Protein AF-A0A147BMT5-F1 (afdb_monomer_lite)

Foldseek 3Di:
DDDDDDPPPPPDDDPVVVVVVVVVVVVVVVVVVVPPPDDPPPDPPLPDDPPDPVSVVVVVVVVVPPDDADDPPDDPVRSVVVVCVVVQNPDWLLNCCVVPCPVRVQNACPQQRDNHRGPCCQPPVPPRNPDPPCVVVVVVVPDPD

Organism: Ixodes ricinus (NCBI:txid34613)

Secondary structure (DSSP, 8-state):
-------TT--S--HHHHHHHHHHHHHHHHHHHH-TTS-TT-S----S---SHHHHHHHHHHHH--SPPPPTTS-HHHHHHHHHHHTT----HHHHHHH-TTT----S-TTT--S---HHIIIII-TTPPPPTTHHHHTTT----

Radius of gyration: 25.04 Å; chains: 1; bounding box: 57×59×54 Å

Structure (mmCIF, N/CA/C/O backbone):
data_AF-A0A147BMT5-F1
#
_entry.id   AF-A0A147BMT5-F1
#
loop_
_atom_site.group_PDB
_atom_site.id
_atom_site.type_symbol
_atom_site.label_atom_id
_atom_site.label_alt_id
_atom_site.label_comp_id
_atom_site.label_asym_id
_atom_site.label_entity_id
_atom_site.label_seq_id
_atom_site.pdbx_PDB_ins_code
_atom_site.Cartn_x
_atom_site.Cartn_y
_atom_site.Cartn_z
_atom_site.occupancy
_atom_site.B_iso_or_equiv
_atom_site.auth_seq_id
_atom_site.auth_comp_id
_atom_site.auth_asym_id
_atom_site.auth_atom_id
_atom_site.pdbx_PDB_model_num
ATOM 1 N N . ILE A 1 1 ? 23.862 21.350 -18.185 1.00 65.31 1 ILE A N 1
ATOM 2 C CA . ILE A 1 1 ? 23.009 20.356 -18.882 1.00 65.31 1 ILE A CA 1
ATOM 3 C C . ILE A 1 1 ? 21.565 20.769 -18.646 1.00 65.31 1 ILE A C 1
ATOM 5 O O . ILE A 1 1 ? 21.227 21.029 -17.498 1.00 65.31 1 ILE A O 1
ATOM 9 N N . SER A 1 2 ? 20.750 20.908 -19.691 1.00 78.81 2 SER A N 1
ATOM 10 C CA . SER A 1 2 ? 19.314 21.184 -19.560 1.00 78.81 2 SER A CA 1
ATOM 11 C C . SER A 1 2 ? 18.527 19.936 -19.949 1.00 78.81 2 SER A C 1
ATOM 13 O O . SER A 1 2 ? 18.722 19.394 -21.036 1.00 78.81 2 SER A O 1
ATOM 15 N N . VAL A 1 3 ? 17.660 19.476 -19.047 1.00 79.00 3 VAL A N 1
ATOM 16 C CA . VAL A 1 3 ? 16.762 18.342 -19.290 1.00 79.00 3 VAL A CA 1
ATOM 17 C C . VAL A 1 3 ? 15.382 18.895 -19.615 1.00 79.00 3 VAL A C 1
ATOM 19 O O . VAL A 1 3 ? 14.837 19.689 -18.848 1.00 79.00 3 VAL A O 1
ATOM 22 N N . ILE A 1 4 ? 14.828 18.498 -20.758 1.00 83.19 4 ILE A N 1
ATOM 23 C CA . ILE A 1 4 ? 13.510 18.939 -21.225 1.00 83.19 4 ILE A CA 1
ATOM 24 C C . ILE A 1 4 ? 12.588 17.729 -21.254 1.00 83.19 4 ILE A C 1
ATOM 26 O O . ILE A 1 4 ? 12.914 16.697 -21.845 1.00 83.19 4 ILE A O 1
ATOM 30 N N . TRP A 1 5 ? 11.422 17.855 -20.627 1.00 78.75 5 TRP A N 1
ATOM 31 C CA . TRP A 1 5 ? 10.425 16.796 -20.637 1.00 78.75 5 TRP A CA 1
ATOM 32 C C . TRP A 1 5 ? 9.777 16.710 -22.021 1.00 78.75 5 TRP A C 1
ATOM 34 O O . TRP A 1 5 ? 9.224 17.693 -22.514 1.00 78.75 5 TRP A O 1
ATOM 44 N N . THR A 1 6 ? 9.866 15.543 -22.656 1.00 79.12 6 THR A N 1
ATOM 45 C CA . THR A 1 6 ? 9.274 15.274 -23.972 1.00 79.12 6 THR A CA 1
ATOM 46 C C . THR A 1 6 ? 8.470 13.974 -23.921 1.00 79.12 6 THR A C 1
ATOM 48 O O . THR A 1 6 ? 8.851 13.055 -23.191 1.00 79.12 6 THR A O 1
ATOM 51 N N . PRO A 1 7 ? 7.335 13.878 -24.638 1.00 78.88 7 PRO A N 1
ATOM 52 C CA . PRO A 1 7 ? 6.587 12.630 -24.743 1.00 78.88 7 PRO A CA 1
ATOM 53 C C . PRO A 1 7 ? 7.452 11.516 -25.344 1.00 78.88 7 PRO A C 1
ATOM 55 O O . PRO A 1 7 ? 8.173 11.742 -26.307 1.00 78.88 7 PRO A O 1
ATOM 58 N N . SER A 1 8 ? 7.327 10.285 -24.846 1.00 60.81 8 SER A N 1
ATOM 59 C CA . SER A 1 8 ? 8.202 9.163 -25.236 1.00 60.81 8 SER A CA 1
ATOM 60 C C . SER A 1 8 ? 8.160 8.763 -26.720 1.00 60.81 8 SER A C 1
ATOM 62 O O . SER A 1 8 ? 8.991 7.973 -27.147 1.00 60.81 8 SER A O 1
ATOM 64 N N . HIS A 1 9 ? 7.193 9.263 -27.493 1.00 71.38 9 HIS A N 1
ATOM 65 C CA . HIS A 1 9 ? 7.014 8.966 -28.919 1.00 71.38 9 HIS A CA 1
ATOM 66 C C . HIS A 1 9 ? 7.508 10.089 -29.843 1.00 71.38 9 HIS A C 1
ATOM 68 O O . HIS A 1 9 ? 7.280 10.029 -31.048 1.00 71.38 9 HIS A O 1
ATOM 74 N N . THR A 1 10 ? 8.139 11.140 -29.314 1.00 66.12 10 THR A N 1
ATOM 75 C CA . THR A 1 10 ? 8.766 12.145 -30.176 1.00 66.12 10 THR A CA 1
ATOM 76 C C . THR A 1 10 ? 10.070 11.580 -30.725 1.00 66.12 10 THR A C 1
ATOM 78 O O . THR A 1 10 ? 11.011 11.364 -29.968 1.00 66.12 10 THR A O 1
ATOM 81 N N . GLU A 1 11 ? 10.135 11.366 -32.039 1.00 61.38 11 GLU A N 1
ATOM 82 C CA . GLU A 1 11 ? 11.327 10.862 -32.747 1.00 61.38 11 GLU A CA 1
ATOM 83 C C . GLU A 1 11 ? 12.503 11.859 -32.749 1.00 61.38 11 GLU A C 1
ATOM 85 O O . GLU A 1 11 ? 13.597 11.553 -33.217 1.00 61.38 11 GLU A O 1
ATOM 90 N N . THR A 1 12 ? 12.295 13.068 -32.222 1.00 69.19 12 THR A N 1
ATOM 91 C CA . THR A 1 12 ? 13.311 14.114 -32.170 1.00 69.19 12 THR A CA 1
ATOM 92 C C . THR A 1 12 ? 14.218 13.926 -30.960 1.00 69.19 12 THR A C 1
ATOM 94 O O . THR A 1 12 ? 13.821 14.159 -29.817 1.00 69.19 12 THR A O 1
ATOM 97 N N . GLU A 1 13 ? 15.471 13.568 -31.217 1.00 69.06 13 GLU A N 1
ATOM 98 C CA . GLU A 1 13 ? 16.501 13.491 -30.189 1.00 69.06 13 GLU A CA 1
ATOM 99 C C . GLU A 1 13 ? 16.795 14.885 -29.607 1.00 69.06 13 GLU A C 1
ATOM 101 O O . GLU A 1 13 ? 17.311 15.788 -30.273 1.00 69.06 13 GLU A O 1
ATOM 106 N N . VAL A 1 14 ? 16.455 15.085 -28.333 1.00 81.88 14 VAL A N 1
ATOM 107 C CA . VAL A 1 14 ? 16.770 16.326 -27.621 1.00 81.88 14 VAL A CA 1
ATOM 108 C C . VAL A 1 14 ? 18.223 16.260 -27.165 1.00 81.88 14 VAL A C 1
ATOM 110 O O . VAL A 1 14 ? 18.543 15.590 -26.184 1.00 81.88 14 VAL A O 1
ATOM 113 N N . ARG A 1 15 ? 19.102 17.001 -27.849 1.00 78.94 15 ARG A N 1
ATOM 114 C CA . ARG A 1 15 ? 20.558 17.035 -27.597 1.00 78.94 15 ARG A CA 1
ATOM 115 C C . ARG A 1 15 ? 20.936 17.167 -26.113 1.00 78.94 15 ARG A C 1
ATOM 117 O O . ARG A 1 15 ? 21.878 16.522 -25.665 1.00 78.94 15 ARG A O 1
ATOM 124 N N . GLY A 1 16 ? 20.199 17.976 -25.346 1.00 80.19 16 GLY A N 1
ATOM 125 C CA . GLY A 1 16 ? 20.423 18.144 -23.903 1.00 80.19 16 GLY A CA 1
ATOM 126 C C . GLY A 1 16 ? 20.136 16.882 -23.081 1.00 80.19 16 GLY A C 1
ATOM 127 O O . GLY A 1 16 ? 20.898 16.561 -22.172 1.00 80.19 16 GLY A O 1
ATOM 128 N N . ASN A 1 17 ? 19.099 16.123 -23.448 1.00 84.25 17 ASN A N 1
ATOM 129 C CA . ASN A 1 17 ? 18.732 14.868 -22.792 1.00 84.25 17 AS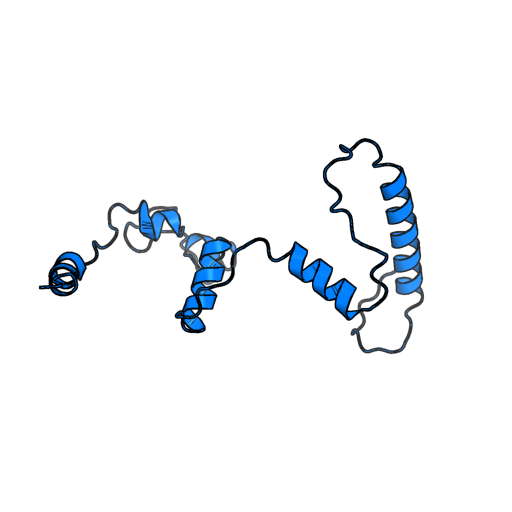N A CA 1
ATOM 130 C C . ASN A 1 17 ? 19.713 13.746 -23.151 1.00 84.25 17 ASN A C 1
ATOM 132 O O . ASN A 1 17 ? 20.104 12.988 -22.270 1.00 84.25 17 ASN A O 1
ATOM 136 N N . ALA A 1 18 ? 20.150 13.673 -24.412 1.00 80.94 18 ALA A N 1
ATOM 137 C CA . ALA A 1 18 ? 21.157 12.705 -24.850 1.00 80.94 18 ALA A CA 1
ATOM 138 C C . ALA A 1 18 ? 22.494 12.913 -24.117 1.00 80.94 18 ALA A C 1
ATOM 140 O O . ALA A 1 18 ? 23.086 11.963 -23.611 1.00 80.94 18 ALA A O 1
ATOM 141 N N . GLN A 1 19 ? 22.929 14.170 -23.968 1.00 83.12 19 GLN A N 1
ATOM 142 C CA . GLN A 1 19 ? 24.130 14.501 -23.199 1.00 83.12 19 GLN A CA 1
ATOM 143 C C . GLN A 1 19 ? 23.969 14.192 -21.702 1.00 83.12 19 GLN A C 1
ATOM 145 O O . GLN A 1 19 ? 24.892 13.666 -21.088 1.00 83.12 19 GLN A O 1
ATOM 150 N N . ALA A 1 20 ? 22.803 14.485 -21.113 1.00 83.50 20 ALA A N 1
ATOM 151 C CA . ALA A 1 20 ? 22.504 14.120 -19.727 1.00 83.50 20 ALA A CA 1
ATOM 152 C C . ALA A 1 20 ? 22.560 12.600 -19.513 1.00 83.50 20 ALA A C 1
ATOM 154 O O . ALA A 1 20 ? 23.128 12.138 -18.529 1.00 83.50 20 ALA A O 1
ATOM 155 N N . HIS A 1 21 ? 21.989 11.837 -20.447 1.00 82.06 21 HIS A N 1
ATOM 156 C CA . HIS A 1 21 ? 21.976 10.379 -20.419 1.00 82.06 21 HIS A CA 1
ATOM 157 C C . HIS A 1 21 ? 23.389 9.795 -20.515 1.00 82.06 21 HIS A C 1
ATOM 159 O O . HIS A 1 21 ? 23.734 8.920 -19.726 1.00 82.06 21 HIS A O 1
ATOM 165 N N . HIS A 1 22 ? 24.217 10.320 -21.424 1.00 82.88 22 HIS A N 1
ATOM 166 C CA . HIS A 1 22 ? 25.613 9.905 -21.571 1.00 82.88 22 HIS A CA 1
ATOM 167 C C . HIS A 1 22 ? 26.401 10.125 -20.273 1.00 82.88 22 HIS A C 1
ATOM 169 O O . HIS A 1 22 ? 27.000 9.190 -19.755 1.00 82.88 22 HIS A O 1
ATOM 175 N N . LEU A 1 23 ? 26.330 11.334 -19.708 1.00 83.69 23 LEU A N 1
ATOM 176 C CA . LEU A 1 23 ? 27.045 11.676 -18.476 1.00 83.69 23 LEU A CA 1
ATOM 177 C C . LEU A 1 23 ? 26.554 10.859 -17.275 1.00 83.69 23 LEU A C 1
ATOM 179 O O . LEU A 1 23 ? 27.355 10.431 -16.455 1.00 83.69 23 LEU A O 1
ATOM 183 N N . ALA A 1 24 ? 25.248 10.593 -17.183 1.00 81.81 24 ALA A N 1
ATOM 184 C CA . ALA A 1 24 ? 24.702 9.728 -16.140 1.00 81.81 24 ALA A CA 1
ATOM 185 C C . ALA A 1 24 ? 25.215 8.284 -16.255 1.00 81.81 24 ALA A C 1
ATOM 187 O O . ALA A 1 24 ? 25.476 7.650 -15.238 1.00 81.81 24 ALA A O 1
ATOM 188 N N . HIS A 1 25 ? 25.372 7.766 -17.477 1.00 78.25 25 HIS A N 1
ATOM 189 C CA . HIS A 1 25 ? 25.963 6.448 -17.707 1.00 78.25 25 HIS A CA 1
ATOM 190 C C . HIS A 1 25 ? 27.455 6.407 -17.364 1.00 78.25 25 HIS A C 1
ATOM 192 O O . HIS A 1 25 ? 27.904 5.429 -16.770 1.00 78.25 25 HIS A O 1
ATOM 198 N N . GLU A 1 26 ? 28.212 7.449 -17.712 1.00 79.44 26 GLU A N 1
ATOM 199 C CA . GLU A 1 26 ? 29.624 7.568 -17.334 1.00 79.44 26 GLU A CA 1
ATOM 200 C C . GLU A 1 26 ? 29.786 7.600 -15.809 1.00 79.44 26 GLU A C 1
ATOM 202 O O . GLU A 1 26 ? 30.532 6.791 -15.265 1.00 79.44 26 GLU A O 1
ATOM 207 N N . GLU A 1 27 ? 29.026 8.446 -15.111 1.00 72.94 27 GLU A N 1
ATOM 208 C CA . GLU A 1 27 ? 29.032 8.526 -13.642 1.00 72.94 27 GLU A CA 1
ATOM 209 C C . GLU A 1 27 ? 28.585 7.213 -12.986 1.00 72.94 27 GLU A C 1
ATOM 211 O O . GLU A 1 27 ? 29.209 6.752 -12.035 1.00 72.94 27 GLU A O 1
ATOM 216 N N . ALA A 1 28 ? 27.544 6.554 -13.506 1.00 69.81 28 ALA A N 1
ATOM 217 C CA . ALA A 1 28 ? 27.102 5.261 -12.984 1.00 69.81 28 ALA A CA 1
ATOM 218 C C . ALA A 1 28 ? 28.177 4.175 -13.146 1.00 69.81 28 ALA A C 1
ATOM 220 O O . ALA A 1 28 ? 28.380 3.380 -12.230 1.00 69.81 28 ALA A O 1
ATOM 221 N N . ASN A 1 29 ? 28.891 4.158 -14.276 1.00 65.81 29 ASN A N 1
ATOM 222 C CA . ASN A 1 29 ? 30.010 3.241 -14.489 1.00 65.81 29 ASN A CA 1
ATOM 223 C C . ASN A 1 29 ? 31.191 3.559 -13.565 1.00 65.81 29 ASN A C 1
ATOM 225 O O . ASN A 1 29 ? 31.810 2.635 -13.050 1.00 65.81 29 ASN A O 1
ATOM 229 N N . VAL A 1 30 ? 31.491 4.839 -13.330 1.00 62.97 30 VAL A N 1
ATOM 230 C CA . VAL A 1 30 ? 32.543 5.251 -12.390 1.00 62.97 30 VAL A CA 1
ATOM 231 C C . VAL A 1 30 ? 32.170 4.852 -10.962 1.00 62.97 30 VAL A C 1
ATOM 233 O O . VAL A 1 30 ? 32.971 4.209 -10.292 1.00 62.97 30 VAL A O 1
ATOM 236 N N . CYS A 1 31 ? 30.948 5.135 -10.507 1.00 54.22 31 CYS A N 1
ATOM 237 C CA . CYS A 1 31 ? 30.481 4.720 -9.183 1.00 54.22 31 CYS A CA 1
ATOM 238 C C . CYS A 1 31 ? 30.480 3.195 -9.017 1.00 54.22 31 CYS A C 1
ATOM 240 O O . CYS A 1 31 ? 30.912 2.716 -7.975 1.00 54.22 31 CYS A O 1
ATOM 242 N N . ALA A 1 32 ? 30.086 2.429 -10.041 1.00 57.00 32 ALA A N 1
ATOM 243 C CA . ALA A 1 32 ? 30.139 0.966 -10.004 1.00 57.00 32 ALA A CA 1
ATOM 244 C C . ALA A 1 32 ? 31.567 0.414 -9.827 1.00 57.00 32 ALA A C 1
ATOM 246 O O . ALA A 1 32 ? 31.730 -0.652 -9.245 1.00 57.00 32 ALA A O 1
ATOM 247 N N . MET A 1 33 ? 32.595 1.137 -10.286 1.00 54.91 33 MET A N 1
ATOM 248 C CA . MET A 1 33 ? 34.004 0.775 -10.065 1.00 54.91 33 MET A CA 1
ATOM 249 C C . MET A 1 33 ? 34.544 1.224 -8.699 1.00 54.91 33 MET A C 1
ATOM 251 O O . MET A 1 33 ? 35.583 0.738 -8.274 1.00 54.91 33 MET A O 1
ATOM 255 N N . VAL A 1 34 ? 33.872 2.153 -8.013 1.00 56.75 34 VAL A N 1
ATOM 256 C CA . VAL A 1 34 ? 34.270 2.650 -6.681 1.00 56.75 34 VAL A CA 1
ATOM 257 C C . VAL A 1 34 ? 33.567 1.875 -5.554 1.00 56.75 34 VAL A C 1
ATOM 259 O O . VAL A 1 34 ? 34.038 1.871 -4.422 1.00 56.75 34 VAL A O 1
ATOM 262 N N . SER A 1 35 ? 32.471 1.171 -5.849 1.00 50.66 35 SER A N 1
ATOM 263 C CA . SER A 1 35 ? 31.706 0.351 -4.895 1.00 50.66 35 SER A CA 1
ATOM 264 C C . SER A 1 35 ? 32.322 -1.027 -4.582 1.00 50.66 35 SER A C 1
ATOM 266 O O . SER A 1 35 ? 31.596 -1.935 -4.188 1.00 50.66 35 SER A O 1
ATOM 268 N N . GLU A 1 36 ? 33.641 -1.207 -4.716 1.00 50.91 36 GLU A N 1
ATOM 269 C CA . GLU A 1 36 ? 34.325 -2.488 -4.436 1.00 50.91 36 GLU A CA 1
ATOM 270 C C . GLU A 1 36 ? 34.372 -2.874 -2.935 1.00 50.91 36 GLU A C 1
ATOM 272 O O . GLU A 1 36 ? 34.900 -3.930 -2.594 1.00 50.91 36 GLU A O 1
ATOM 277 N N . ASP A 1 37 ? 33.780 -2.076 -2.036 1.00 51.78 37 ASP A N 1
ATOM 278 C CA . ASP A 1 37 ? 33.730 -2.343 -0.586 1.00 51.78 37 ASP A CA 1
ATOM 279 C C . ASP A 1 37 ? 32.412 -2.983 -0.085 1.00 51.78 37 ASP A C 1
ATOM 281 O O . ASP A 1 37 ? 32.269 -3.242 1.116 1.00 51.78 37 ASP A O 1
ATOM 285 N N . GLU A 1 38 ? 31.444 -3.295 -0.957 1.00 47.00 38 GLU A N 1
ATOM 286 C CA . GLU A 1 38 ? 30.259 -4.072 -0.558 1.00 47.00 38 GLU A CA 1
ATOM 287 C C . GLU A 1 38 ? 30.441 -5.573 -0.848 1.00 47.00 38 GLU A C 1
ATOM 289 O O . GLU A 1 38 ? 30.684 -5.994 -1.973 1.00 47.00 38 GLU A O 1
ATOM 294 N N . HIS A 1 39 ? 30.335 -6.370 0.224 1.00 44.28 39 HIS A N 1
ATOM 295 C CA . HIS A 1 39 ? 30.314 -7.838 0.297 1.00 44.28 39 HIS A CA 1
ATOM 296 C C . HIS A 1 39 ? 30.067 -8.578 -1.044 1.00 44.28 39 HIS A C 1
ATOM 298 O O . HIS A 1 39 ? 28.987 -8.431 -1.619 1.00 44.28 39 HIS A O 1
ATOM 304 N N . PRO A 1 40 ? 30.965 -9.488 -1.480 1.00 44.09 40 PRO A N 1
ATOM 305 C CA . PRO A 1 40 ? 30.879 -10.158 -2.786 1.00 44.09 40 PRO A CA 1
ATOM 306 C C . PRO A 1 40 ? 29.706 -11.149 -2.964 1.00 44.09 40 PRO A C 1
ATOM 308 O O . PRO A 1 40 ? 29.627 -11.808 -3.995 1.00 44.09 40 PRO A O 1
ATOM 311 N N . ASP A 1 41 ? 28.772 -11.252 -2.015 1.00 46.44 41 ASP A N 1
ATOM 312 C CA . ASP A 1 41 ? 27.766 -12.324 -1.972 1.00 46.44 41 ASP A CA 1
ATOM 313 C C . ASP A 1 41 ? 26.333 -11.914 -2.370 1.00 46.44 41 ASP A C 1
ATOM 315 O O . ASP A 1 41 ? 25.409 -12.713 -2.207 1.00 46.44 41 ASP A O 1
ATOM 319 N N . GLN A 1 42 ? 26.081 -10.699 -2.883 1.00 47.66 42 GLN A N 1
ATOM 320 C CA . GLN A 1 42 ? 24.692 -10.268 -3.156 1.00 47.66 42 GLN A CA 1
ATOM 321 C C . GLN A 1 42 ? 24.394 -9.615 -4.507 1.00 47.66 42 GLN A C 1
ATOM 323 O O . GLN A 1 42 ? 23.238 -9.247 -4.732 1.00 47.66 42 GLN A O 1
ATOM 328 N N . GLN A 1 43 ? 25.332 -9.549 -5.457 1.00 48.38 43 GLN A N 1
ATOM 329 C CA . GLN A 1 43 ? 24.888 -9.382 -6.842 1.00 48.38 43 GLN A CA 1
ATOM 330 C C . GLN A 1 43 ? 24.267 -10.709 -7.291 1.00 48.38 43 GLN A C 1
ATOM 332 O O . GLN A 1 43 ? 24.981 -11.710 -7.329 1.00 48.38 43 GLN A O 1
ATOM 337 N N . PRO A 1 44 ? 22.956 -10.770 -7.607 1.00 51.03 44 PRO A N 1
ATOM 338 C CA . PRO A 1 44 ? 22.424 -11.955 -8.252 1.00 51.03 44 PRO A CA 1
ATOM 339 C C . PRO A 1 44 ? 23.231 -12.136 -9.531 1.00 51.03 44 PRO A C 1
ATOM 341 O O . PRO A 1 44 ? 23.293 -11.221 -10.351 1.00 51.03 44 PRO A O 1
ATOM 344 N N . ASP A 1 45 ? 23.889 -13.284 -9.634 1.00 52.97 45 ASP A N 1
ATOM 345 C CA . ASP A 1 45 ? 24.691 -13.704 -10.772 1.00 52.97 45 ASP A CA 1
ATOM 346 C C . ASP A 1 45 ? 23.779 -13.640 -12.006 1.00 52.97 45 ASP A C 1
ATOM 348 O O . ASP A 1 45 ? 22.964 -14.534 -12.234 1.00 52.97 45 ASP A O 1
ATOM 352 N N . LEU A 1 46 ? 23.773 -12.505 -12.717 1.00 53.97 46 LEU A N 1
ATOM 353 C CA . LEU A 1 46 ? 22.881 -12.293 -13.852 1.00 53.97 46 LEU A CA 1
ATOM 354 C C . LEU A 1 46 ? 23.380 -13.229 -14.952 1.00 53.97 46 LEU A C 1
ATOM 356 O O . LEU A 1 46 ? 24.464 -13.000 -15.496 1.00 53.97 46 LEU A O 1
ATOM 360 N N . PRO A 1 47 ? 22.640 -14.303 -15.276 1.00 53.41 47 PRO A N 1
ATOM 361 C CA . PRO A 1 47 ? 23.154 -15.315 -16.170 1.00 53.41 47 PRO A CA 1
ATOM 362 C C . PRO A 1 47 ? 23.190 -14.714 -17.570 1.00 53.41 47 PRO A C 1
ATOM 364 O O . PRO A 1 47 ? 22.146 -14.490 -18.182 1.00 53.41 47 PRO A O 1
ATOM 367 N N . THR A 1 48 ? 24.398 -14.503 -18.098 1.00 60.38 48 THR A N 1
ATOM 368 C CA . THR A 1 48 ? 24.682 -13.972 -19.446 1.00 60.38 48 THR A CA 1
ATOM 369 C C . THR A 1 48 ? 24.158 -12.550 -19.724 1.00 60.38 48 THR A C 1
ATOM 371 O O . THR A 1 48 ? 23.153 -12.117 -19.162 1.00 60.38 48 THR A O 1
ATOM 374 N N . PRO A 1 49 ? 24.807 -11.777 -20.621 1.00 63.59 49 PRO A N 1
ATOM 375 C CA . PRO A 1 49 ? 24.284 -10.472 -21.004 1.00 63.59 49 PRO A CA 1
ATOM 376 C C . PRO A 1 49 ? 22.878 -10.648 -21.589 1.00 63.59 49 PRO A C 1
ATOM 378 O O . PRO A 1 49 ? 22.694 -11.289 -22.627 1.00 63.59 49 PRO A O 1
ATOM 381 N N . LEU A 1 50 ? 21.870 -10.095 -20.910 1.00 67.88 50 LEU A N 1
ATOM 382 C CA . LEU A 1 50 ? 20.494 -10.084 -21.391 1.00 67.88 50 LEU A CA 1
ATOM 383 C C . LEU A 1 50 ? 20.418 -9.141 -22.599 1.00 67.88 50 LEU A C 1
ATOM 385 O O . LEU A 1 50 ? 20.212 -7.945 -22.454 1.00 67.88 50 LEU A O 1
ATOM 389 N N . THR A 1 51 ? 20.630 -9.666 -23.804 1.00 75.31 51 THR A N 1
ATOM 390 C CA . THR A 1 51 ? 20.663 -8.868 -25.046 1.00 75.31 51 THR A CA 1
ATOM 391 C C . THR A 1 51 ? 19.280 -8.657 -25.660 1.00 75.31 51 THR A C 1
ATOM 393 O O . THR A 1 51 ? 19.054 -7.689 -26.382 1.00 75.31 51 THR A O 1
ATOM 396 N N . ALA A 1 52 ? 18.324 -9.541 -25.366 1.00 83.31 52 ALA A N 1
ATOM 397 C CA . ALA A 1 52 ? 16.954 -9.431 -25.851 1.00 83.31 52 ALA A CA 1
ATOM 398 C C . ALA A 1 52 ? 16.086 -8.610 -24.885 1.00 83.31 52 ALA A C 1
ATOM 400 O O . ALA A 1 52 ? 15.995 -8.933 -23.700 1.00 83.31 52 ALA A O 1
ATOM 401 N N . TYR A 1 53 ? 15.357 -7.618 -25.411 1.00 82.56 53 TYR A N 1
ATOM 402 C CA . TYR A 1 53 ? 14.451 -6.747 -24.641 1.00 82.56 53 TYR A CA 1
ATOM 403 C C . TYR A 1 53 ? 13.482 -7.516 -23.722 1.00 82.56 53 TYR A C 1
ATOM 405 O O . TYR A 1 53 ? 13.272 -7.144 -22.566 1.00 82.56 53 TYR A O 1
ATOM 413 N N . LYS A 1 54 ? 12.926 -8.635 -24.207 1.00 85.88 54 LYS A N 1
ATOM 414 C CA . LYS A 1 54 ? 12.058 -9.516 -23.410 1.00 85.88 54 LYS A CA 1
ATOM 415 C C . LYS A 1 54 ? 12.779 -10.067 -22.177 1.00 85.88 54 LYS A C 1
ATOM 417 O O . LYS A 1 54 ? 12.219 -10.050 -21.093 1.00 85.88 54 LYS A O 1
ATOM 422 N N . ASN A 1 55 ? 14.019 -10.521 -22.328 1.00 81.81 55 ASN A N 1
ATOM 423 C CA . ASN A 1 55 ? 14.761 -11.122 -21.224 1.00 81.81 55 ASN A CA 1
ATOM 424 C C . ASN A 1 55 ? 15.131 -10.046 -20.191 1.00 81.81 55 ASN A C 1
ATOM 426 O O . ASN A 1 55 ? 14.959 -10.274 -18.999 1.00 81.81 55 ASN A O 1
ATOM 430 N N . ILE A 1 56 ? 15.533 -8.849 -20.643 1.00 84.81 56 ILE A N 1
ATOM 431 C CA . ILE A 1 56 ? 15.796 -7.691 -19.769 1.00 84.81 56 ILE A CA 1
ATOM 432 C C . ILE A 1 56 ? 14.552 -7.359 -18.932 1.00 84.81 56 ILE A C 1
ATOM 434 O O . ILE A 1 56 ? 14.615 -7.248 -17.709 1.00 84.81 56 ILE A O 1
ATOM 438 N N . THR A 1 57 ? 13.396 -7.226 -19.587 1.00 85.12 57 THR A N 1
ATOM 439 C CA . THR A 1 57 ? 12.138 -6.887 -18.905 1.00 85.12 57 THR A CA 1
ATOM 440 C C . THR A 1 57 ? 11.667 -7.990 -17.961 1.00 85.12 57 THR A C 1
ATOM 442 O O . THR A 1 57 ? 11.239 -7.669 -16.852 1.00 85.12 57 THR A O 1
ATOM 445 N N . THR A 1 58 ? 11.793 -9.265 -18.344 1.00 85.75 58 THR A N 1
ATOM 446 C CA . THR A 1 58 ? 11.497 -10.410 -17.471 1.00 85.75 58 THR A CA 1
ATOM 447 C C . THR A 1 58 ? 12.405 -10.426 -16.247 1.00 85.75 58 THR A C 1
ATOM 449 O O . THR A 1 58 ? 11.889 -10.513 -15.141 1.00 85.75 58 THR A O 1
ATOM 452 N N . CYS A 1 59 ? 13.713 -10.232 -16.410 1.00 85.12 59 CYS A N 1
ATOM 453 C CA . CYS A 1 59 ? 14.659 -10.189 -15.296 1.00 85.12 59 CYS A CA 1
ATOM 454 C C . CYS A 1 59 ? 14.278 -9.116 -14.268 1.00 85.12 59 CYS A C 1
ATOM 456 O O . CYS A 1 59 ? 14.142 -9.397 -13.079 1.00 85.12 59 CYS A O 1
ATOM 458 N N . TYR A 1 60 ? 14.019 -7.886 -14.720 1.00 83.81 60 TYR A N 1
ATOM 459 C CA . TYR A 1 60 ? 13.574 -6.828 -13.814 1.00 83.81 60 TYR A CA 1
ATOM 460 C C . TYR A 1 60 ? 12.182 -7.081 -13.224 1.00 83.81 60 TYR A C 1
ATOM 462 O O . TYR A 1 60 ? 11.876 -6.604 -12.133 1.00 83.81 60 TYR A O 1
ATOM 470 N N . TRP A 1 61 ? 11.298 -7.771 -13.944 1.00 82.06 61 TRP A N 1
ATOM 471 C CA . TRP A 1 61 ? 9.989 -8.146 -13.420 1.00 82.06 61 TRP A CA 1
ATOM 472 C C . TRP A 1 61 ? 10.122 -9.183 -12.300 1.00 82.06 61 TRP A C 1
ATOM 474 O O . TRP A 1 61 ? 9.599 -8.951 -11.213 1.00 82.06 61 TRP A O 1
ATOM 484 N N . GLU A 1 62 ? 10.887 -10.251 -12.524 1.00 83.69 62 GLU A N 1
ATOM 485 C CA . GLU A 1 62 ? 11.152 -11.317 -11.551 1.00 83.69 62 GLU A CA 1
ATOM 486 C C . GLU A 1 62 ? 11.816 -10.771 -10.286 1.00 83.69 62 GLU A C 1
ATOM 488 O O . GLU A 1 62 ? 11.356 -11.061 -9.183 1.00 83.69 62 GLU A O 1
ATOM 493 N N . GLN A 1 63 ? 12.803 -9.882 -10.432 1.00 82.00 63 GLN A N 1
ATOM 494 C CA . GLN A 1 63 ? 13.434 -9.194 -9.299 1.00 82.00 63 GLN A CA 1
ATOM 495 C C . GLN A 1 63 ? 12.432 -8.400 -8.446 1.00 82.00 63 GLN A C 1
ATOM 497 O O . GLN A 1 63 ? 12.572 -8.324 -7.227 1.00 82.00 63 GLN A O 1
ATOM 502 N N . ARG A 1 64 ? 11.401 -7.804 -9.061 1.00 79.25 64 ARG A N 1
ATOM 503 C CA . ARG A 1 64 ? 10.355 -7.049 -8.343 1.00 79.25 64 ARG A CA 1
ATOM 504 C C . ARG A 1 64 ? 9.232 -7.941 -7.804 1.00 79.25 64 ARG A C 1
ATOM 506 O O . ARG A 1 64 ? 8.433 -7.489 -6.982 1.00 79.25 64 ARG A O 1
ATOM 513 N N . CYS A 1 65 ? 9.145 -9.195 -8.237 1.00 80.69 65 CYS A N 1
ATOM 514 C CA . CYS A 1 65 ? 8.123 -10.158 -7.828 1.00 80.69 65 CYS A CA 1
ATOM 515 C C . CYS A 1 65 ? 8.506 -10.904 -6.540 1.00 80.69 65 CYS A C 1
ATOM 517 O O . CYS A 1 65 ? 8.457 -12.126 -6.473 1.00 80.69 65 CYS A O 1
ATOM 519 N N . THR A 1 66 ? 8.826 -10.154 -5.483 1.00 87.00 66 THR A N 1
ATOM 520 C CA . THR A 1 66 ? 9.256 -10.698 -4.179 1.00 87.00 66 THR A CA 1
ATOM 521 C C . THR A 1 66 ? 8.122 -11.303 -3.344 1.00 87.00 66 THR A C 1
ATOM 523 O O . THR A 1 66 ? 8.364 -12.078 -2.423 1.00 87.00 66 THR A O 1
ATOM 526 N N . LEU A 1 67 ? 6.871 -10.946 -3.647 1.00 88.25 67 LEU A N 1
ATOM 527 C CA . LEU A 1 67 ? 5.678 -11.397 -2.930 1.00 88.25 67 LEU A CA 1
ATOM 528 C C . LEU A 1 67 ? 4.924 -12.462 -3.736 1.00 88.25 67 LEU A C 1
ATOM 530 O O . LEU A 1 67 ? 4.722 -12.258 -4.941 1.00 88.25 67 LEU A O 1
ATOM 534 N N . PRO A 1 68 ? 4.426 -13.533 -3.086 1.00 88.69 68 PRO A N 1
ATOM 535 C CA . PRO A 1 68 ? 3.798 -14.649 -3.777 1.00 88.69 68 PRO A CA 1
ATOM 536 C C . PRO A 1 68 ? 2.533 -14.208 -4.530 1.00 88.69 68 PRO A C 1
ATOM 538 O O . PRO A 1 68 ? 1.832 -13.292 -4.071 1.00 88.69 68 PRO A O 1
ATOM 541 N N . PRO A 1 69 ? 2.225 -14.854 -5.669 1.00 87.62 69 PRO A N 1
ATOM 542 C CA . PRO A 1 69 ? 1.029 -14.556 -6.443 1.00 87.62 69 PRO A CA 1
ATOM 543 C C . PRO A 1 69 ? -0.246 -14.890 -5.650 1.00 87.62 69 PRO A C 1
ATOM 545 O O . PRO A 1 69 ? -0.214 -15.703 -4.721 1.00 87.62 69 PRO A O 1
ATOM 548 N N . PRO A 1 70 ? -1.387 -14.268 -5.994 1.00 88.56 70 PRO A N 1
ATOM 549 C CA . PRO A 1 70 ? -2.663 -14.618 -5.388 1.00 88.5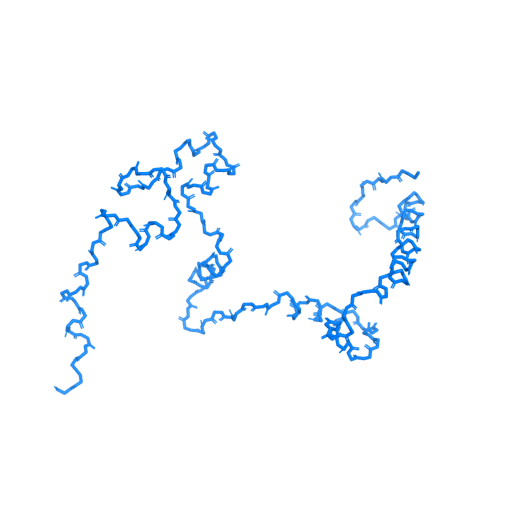6 70 PRO A CA 1
ATOM 550 C C . PRO A 1 70 ? -3.086 -16.047 -5.761 1.00 88.56 70 PRO A C 1
ATOM 552 O O . PRO A 1 70 ? -2.758 -16.550 -6.836 1.00 88.56 70 PRO A O 1
ATOM 555 N N . HIS A 1 71 ? -3.853 -16.691 -4.881 1.00 90.94 71 HIS A N 1
ATOM 556 C CA . HIS A 1 71 ? -4.377 -18.032 -5.130 1.00 90.94 71 HIS A CA 1
ATOM 557 C C . HIS A 1 71 ? -5.380 -18.037 -6.296 1.00 90.94 71 HIS A C 1
ATOM 559 O O . HIS A 1 71 ? -6.164 -17.100 -6.456 1.00 90.94 71 HIS A O 1
ATOM 565 N N . CYS A 1 72 ? -5.394 -19.114 -7.084 1.00 88.12 72 CYS A N 1
ATOM 566 C CA . CYS A 1 72 ? -6.193 -19.224 -8.311 1.00 88.12 72 CYS A CA 1
ATOM 567 C C . CYS A 1 72 ? -7.714 -19.209 -8.087 1.00 88.12 72 CYS A C 1
ATOM 569 O O . CYS A 1 72 ? -8.465 -18.963 -9.025 1.00 88.12 72 CYS A O 1
ATOM 571 N N . THR A 1 73 ? -8.174 -19.455 -6.860 1.00 93.88 73 THR A N 1
ATOM 572 C CA . THR A 1 73 ? -9.602 -19.429 -6.502 1.00 93.88 73 THR A CA 1
ATOM 573 C C . THR A 1 73 ? -10.121 -18.037 -6.155 1.00 93.88 73 THR A C 1
ATOM 575 O O . THR A 1 73 ? -11.322 -17.893 -5.955 1.00 93.88 73 THR A O 1
ATOM 578 N N . LEU A 1 74 ? -9.240 -17.040 -6.018 1.00 92.38 74 LEU A N 1
ATOM 579 C CA . LEU A 1 74 ? -9.636 -15.672 -5.695 1.00 92.38 74 LEU A CA 1
ATOM 580 C C . LEU A 1 74 ? -10.169 -14.974 -6.945 1.00 92.38 74 LEU A C 1
ATOM 582 O O . LEU A 1 74 ? -9.521 -15.003 -7.996 1.00 92.38 74 LEU A O 1
ATOM 586 N N . ASP A 1 75 ? -11.299 -14.282 -6.822 1.00 94.81 75 ASP A N 1
ATOM 587 C CA . ASP A 1 75 ? -11.755 -13.383 -7.884 1.00 94.81 75 ASP A CA 1
ATOM 588 C C . ASP A 1 75 ? -10.786 -12.199 -8.041 1.00 94.81 75 ASP A C 1
ATOM 590 O O . ASP A 1 75 ? -10.084 -11.816 -7.103 1.00 94.81 75 ASP A O 1
ATOM 594 N N . LYS A 1 76 ? -10.769 -11.560 -9.215 1.00 91.25 76 LYS A N 1
ATOM 595 C CA . LYS A 1 76 ? -9.923 -10.391 -9.506 1.00 91.25 76 LYS A CA 1
ATOM 596 C C . LYS A 1 76 ? -9.996 -9.326 -8.410 1.00 91.25 76 LYS A C 1
ATOM 598 O O . LYS A 1 76 ? -8.960 -8.783 -8.025 1.00 91.25 76 LYS A O 1
ATOM 603 N N . GLY A 1 77 ? -11.188 -9.038 -7.879 1.00 93.94 77 GLY A N 1
ATOM 604 C CA . GLY A 1 77 ? -11.340 -8.060 -6.799 1.00 93.94 77 GLY A CA 1
ATOM 605 C C . GLY A 1 77 ? -10.625 -8.472 -5.506 1.00 93.94 77 GLY A C 1
ATOM 606 O O . GLY A 1 77 ? -10.033 -7.637 -4.818 1.00 93.94 77 GLY A O 1
ATOM 607 N N . GLU A 1 78 ? -10.642 -9.759 -5.177 1.00 93.19 78 GLU A N 1
ATOM 608 C CA . GLU A 1 78 ? -9.974 -10.321 -4.001 1.00 93.19 78 GLU A CA 1
ATOM 609 C C . GLU A 1 78 ? -8.460 -10.393 -4.193 1.00 93.19 78 GLU A C 1
ATOM 611 O O . GLU A 1 78 ? -7.715 -10.067 -3.272 1.00 93.19 78 GLU A O 1
ATOM 616 N N . GLN A 1 79 ? -7.998 -10.724 -5.402 1.00 93.50 79 GLN A N 1
ATOM 617 C CA . GLN A 1 79 ? -6.578 -10.707 -5.759 1.00 93.50 79 GLN A CA 1
ATOM 618 C C . GLN A 1 79 ? -5.961 -9.314 -5.570 1.00 93.50 79 GLN A C 1
ATOM 620 O O . GLN A 1 79 ? -4.869 -9.183 -5.014 1.00 93.50 79 GLN A O 1
ATOM 625 N N . VAL A 1 80 ? -6.674 -8.258 -5.979 1.00 93.06 80 VAL A N 1
ATOM 626 C CA . VAL A 1 80 ? -6.228 -6.870 -5.774 1.00 93.06 80 VAL A CA 1
ATOM 627 C C . VAL A 1 80 ? -6.140 -6.546 -4.284 1.00 93.06 80 VAL A C 1
ATOM 629 O O . VAL A 1 80 ? -5.112 -6.050 -3.826 1.00 93.06 80 VAL A O 1
ATOM 632 N N . LYS A 1 81 ? -7.182 -6.865 -3.504 1.00 92.00 81 LYS A N 1
ATOM 633 C CA . LYS A 1 81 ? -7.171 -6.655 -2.044 1.00 92.00 81 LYS A CA 1
ATOM 634 C C . LYS A 1 81 ? -6.030 -7.417 -1.374 1.00 92.00 81 LYS A C 1
ATOM 636 O O . LYS A 1 81 ? -5.358 -6.861 -0.512 1.00 92.00 81 LYS A O 1
ATOM 641 N N . TRP A 1 82 ? -5.782 -8.653 -1.798 1.00 91.81 82 TRP A N 1
ATOM 642 C CA . TRP A 1 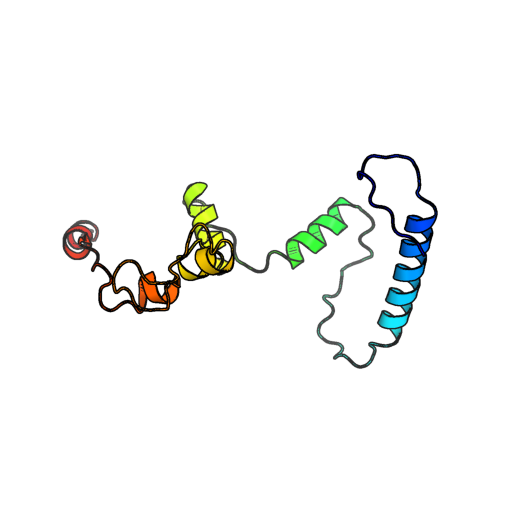82 ? -4.665 -9.459 -1.321 1.00 91.81 82 TRP A CA 1
ATOM 643 C C . TRP A 1 82 ? -3.328 -8.766 -1.571 1.00 91.81 82 TRP A C 1
ATOM 645 O O . TRP A 1 82 ? -2.527 -8.635 -0.648 1.00 91.81 82 TRP A O 1
ATOM 655 N N . ARG A 1 83 ? -3.111 -8.234 -2.779 1.00 92.94 83 ARG A N 1
ATOM 656 C CA . ARG A 1 83 ? -1.876 -7.507 -3.088 1.00 92.94 83 ARG A CA 1
ATOM 657 C C . ARG A 1 83 ? -1.705 -6.276 -2.202 1.00 92.94 83 ARG A C 1
ATOM 659 O O . ARG A 1 83 ? -0.621 -6.077 -1.665 1.00 92.94 83 ARG A O 1
ATOM 666 N N . LEU A 1 84 ? -2.774 -5.505 -1.999 1.00 93.38 84 LEU A N 1
ATOM 667 C CA . LEU A 1 84 ? -2.757 -4.332 -1.119 1.00 93.38 84 LEU A CA 1
ATOM 668 C C . LEU A 1 84 ? -2.420 -4.700 0.334 1.00 93.38 84 LEU A C 1
ATOM 670 O O . LEU A 1 84 ? -1.710 -3.945 1.001 1.00 93.38 84 LEU A O 1
ATOM 674 N N . LEU A 1 85 ? -2.894 -5.855 0.816 1.00 90.38 85 LEU A N 1
ATOM 675 C CA . LEU A 1 85 ? -2.551 -6.375 2.141 1.00 90.38 85 LEU A CA 1
ATOM 676 C C . LEU A 1 85 ? -1.071 -6.752 2.221 1.00 90.38 85 LEU A C 1
ATOM 678 O O . LEU A 1 85 ? -0.389 -6.308 3.141 1.00 90.38 85 LEU A O 1
ATOM 682 N N . GLN A 1 86 ? -0.564 -7.507 1.241 1.00 91.50 86 GLN A N 1
ATOM 683 C CA . GLN A 1 86 ? 0.844 -7.917 1.203 1.00 91.50 86 GLN A CA 1
ATOM 684 C C . GLN A 1 86 ? 1.797 -6.714 1.187 1.00 91.50 86 GLN A C 1
ATOM 686 O O . GLN A 1 86 ? 2.837 -6.743 1.837 1.00 91.50 86 GLN A O 1
ATOM 691 N N . THR A 1 87 ? 1.448 -5.647 0.464 1.00 90.81 87 THR A N 1
ATOM 692 C CA . THR A 1 87 ? 2.282 -4.440 0.356 1.00 90.81 87 THR A CA 1
ATOM 693 C C . THR A 1 87 ? 1.967 -3.375 1.410 1.00 90.81 87 THR A C 1
ATOM 695 O O . THR A 1 87 ? 2.536 -2.288 1.358 1.00 90.81 87 THR A O 1
ATOM 698 N N . ASN A 1 88 ? 1.053 -3.644 2.351 1.00 89.00 88 ASN A N 1
ATOM 699 C CA . ASN A 1 88 ? 0.577 -2.683 3.355 1.00 89.00 88 ASN A CA 1
ATOM 700 C C . ASN A 1 88 ? 0.126 -1.331 2.749 1.00 89.00 88 ASN A C 1
ATOM 702 O O . ASN A 1 88 ? 0.408 -0.243 3.262 1.00 89.00 88 ASN A O 1
ATOM 706 N N . THR A 1 89 ? -0.567 -1.397 1.611 1.00 91.94 89 THR A N 1
ATOM 707 C CA . THR A 1 89 ? -1.046 -0.232 0.851 1.00 91.94 89 THR A CA 1
ATOM 708 C C . THR A 1 89 ? -2.566 -0.117 0.810 1.00 91.94 89 THR A C 1
ATOM 710 O O . THR A 1 89 ? -3.084 0.723 0.073 1.00 91.94 89 THR A O 1
ATOM 713 N N . CYS A 1 90 ? -3.302 -0.907 1.601 1.00 92.50 90 CYS A N 1
ATOM 714 C CA . CYS A 1 90 ? -4.757 -0.772 1.652 1.00 92.50 90 CYS A CA 1
ATOM 715 C C . CYS A 1 90 ? -5.180 0.658 2.036 1.00 92.50 90 CYS A C 1
ATOM 717 O O . CYS A 1 90 ? -4.520 1.306 2.855 1.00 92.50 90 CYS A O 1
ATOM 719 N N . PRO A 1 91 ? -6.309 1.139 1.491 1.00 92.75 91 PRO A N 1
ATOM 720 C CA . PRO A 1 91 ? -6.846 2.456 1.804 1.00 92.75 91 PRO A CA 1
ATOM 721 C C . PRO A 1 91 ? -7.445 2.458 3.216 1.00 92.75 91 PRO A C 1
ATOM 723 O O . PRO A 1 91 ? -8.625 2.175 3.408 1.00 92.75 91 PRO A O 1
ATOM 726 N N . THR A 1 92 ? -6.622 2.743 4.222 1.00 93.94 92 THR A N 1
ATOM 727 C CA . THR A 1 92 ? -7.078 2.896 5.610 1.00 93.94 92 THR A CA 1
ATOM 728 C C . THR A 1 92 ? -7.251 4.364 5.981 1.00 93.94 92 THR A C 1
ATOM 730 O O . THR A 1 92 ? -6.619 5.208 5.348 1.00 93.94 92 THR A O 1
ATOM 733 N N . PRO A 1 93 ? -8.043 4.704 7.017 1.00 94.50 93 PRO A N 1
ATOM 734 C CA . PRO A 1 93 ? -8.222 6.088 7.456 1.00 94.50 93 PRO A CA 1
ATOM 735 C C . PRO A 1 93 ? -6.902 6.829 7.679 1.00 94.50 93 PRO A C 1
ATOM 737 O O . PRO A 1 93 ? -6.732 7.930 7.167 1.00 94.50 93 PRO A O 1
ATOM 740 N N . SER A 1 94 ? -5.922 6.203 8.342 1.00 93.62 94 SER A N 1
ATOM 741 C CA . SER A 1 94 ? -4.608 6.829 8.540 1.00 93.62 94 SER A CA 1
ATOM 742 C C . SER A 1 94 ? -3.866 7.070 7.225 1.00 93.62 94 SER A C 1
ATOM 744 O O . SER A 1 94 ? -3.256 8.119 7.045 1.00 93.62 94 SER A O 1
ATOM 746 N N . ARG A 1 95 ? -3.937 6.127 6.276 1.00 93.62 95 ARG A N 1
ATOM 747 C CA . ARG A 1 95 ? -3.256 6.252 4.980 1.00 93.62 95 ARG A CA 1
ATOM 748 C C . ARG A 1 95 ? -3.947 7.264 4.062 1.00 93.62 95 ARG A C 1
ATOM 750 O O . ARG A 1 95 ? -3.278 8.012 3.360 1.00 93.62 95 ARG A O 1
ATOM 757 N N . LEU A 1 96 ? -5.276 7.308 4.081 1.00 95.06 96 LEU A N 1
ATOM 758 C CA . LEU A 1 96 ? -6.072 8.266 3.319 1.00 95.06 96 LEU A CA 1
ATOM 759 C C . LEU A 1 96 ? -5.917 9.686 3.865 1.00 95.06 96 LEU A C 1
ATOM 761 O O . LEU A 1 96 ? -5.768 10.608 3.073 1.00 95.06 96 LEU A O 1
ATOM 765 N N . ASN A 1 97 ? -5.875 9.856 5.188 1.00 95.25 97 ASN A N 1
ATOM 766 C CA . ASN A 1 97 ? -5.572 11.141 5.814 1.00 95.25 97 ASN A CA 1
ATOM 767 C C . ASN A 1 97 ? -4.165 11.633 5.454 1.00 95.25 97 ASN A C 1
ATOM 769 O O . ASN A 1 97 ? -3.998 12.806 5.141 1.00 95.25 97 ASN A O 1
ATOM 773 N N . LEU A 1 98 ? -3.179 10.731 5.416 1.00 93.38 98 LEU A N 1
ATOM 774 C CA . LEU A 1 98 ? -1.817 11.067 5.005 1.00 93.38 98 LEU A CA 1
ATOM 775 C C . LEU A 1 98 ? -1.746 11.562 3.549 1.00 93.38 98 LEU A C 1
ATOM 777 O O . LEU A 1 98 ? -1.015 12.503 3.257 1.00 93.38 98 LEU A O 1
ATOM 781 N N . LEU A 1 99 ? -2.484 10.927 2.633 1.00 94.75 99 LEU A N 1
ATOM 782 C CA . LEU A 1 99 ? -2.449 11.260 1.203 1.00 94.75 99 LEU A CA 1
ATOM 783 C C . LEU A 1 99 ? -3.352 12.445 0.838 1.00 94.75 99 LEU A C 1
ATOM 785 O O . LEU A 1 99 ? -3.004 13.252 -0.019 1.00 94.75 99 LEU A O 1
ATOM 789 N N . LEU A 1 100 ? -4.536 12.516 1.443 1.00 96.00 100 LEU A N 1
ATOM 790 C CA . LEU A 1 100 ? -5.622 13.426 1.079 1.00 96.00 100 LEU A CA 1
ATOM 791 C C . LEU A 1 100 ? -6.296 13.984 2.347 1.00 96.00 100 LEU A C 1
ATOM 793 O O . LEU A 1 100 ? -7.487 13.741 2.572 1.00 96.00 100 LEU A O 1
ATOM 797 N N . PRO A 1 101 ? -5.576 14.767 3.172 1.00 94.50 101 PRO A N 1
ATOM 798 C CA . PRO A 1 101 ? -6.081 15.238 4.465 1.00 94.50 101 PRO A CA 1
ATOM 799 C C . PRO A 1 101 ? -7.332 16.119 4.344 1.00 94.50 101 PRO A C 1
ATOM 801 O O . PRO A 1 101 ? -8.164 16.129 5.244 1.00 94.50 101 PRO A O 1
ATOM 804 N N . GLN A 1 102 ? -7.505 16.815 3.216 1.00 95.50 102 GLN A N 1
ATOM 805 C CA . GLN A 1 102 ? -8.677 17.662 2.959 1.00 95.50 102 GLN A CA 1
ATOM 806 C C . GLN A 1 102 ? -9.970 16.850 2.784 1.00 95.50 102 GLN A C 1
ATOM 808 O O . GLN A 1 102 ? -11.041 17.296 3.182 1.00 95.50 102 GLN A O 1
ATOM 813 N N . LEU A 1 103 ? -9.873 15.658 2.186 1.00 95.31 103 LEU A N 1
ATOM 814 C CA . LEU A 1 103 ? -11.019 14.771 1.960 1.00 95.31 103 LEU A CA 1
ATOM 815 C C . LEU A 1 103 ? -11.222 13.796 3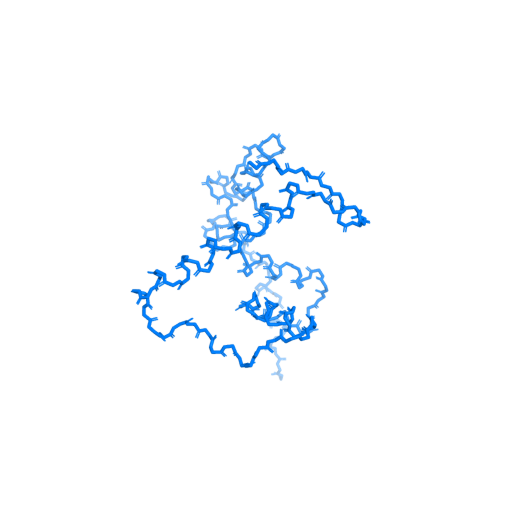.123 1.00 95.31 103 LEU A C 1
ATOM 817 O O . LEU A 1 103 ? -12.349 13.410 3.421 1.00 95.31 103 LEU A O 1
ATOM 821 N N . TYR A 1 104 ? -10.133 13.414 3.790 1.00 92.88 104 TYR A N 1
ATOM 822 C CA . TYR A 1 104 ? -10.127 12.460 4.893 1.00 92.88 104 TYR A CA 1
ATOM 823 C C . TYR A 1 104 ? -9.445 13.084 6.111 1.00 92.88 104 TYR A C 1
ATOM 825 O O . TYR A 1 104 ? -8.301 12.750 6.399 1.00 92.88 104 TYR A O 1
ATOM 833 N N . PRO A 1 105 ? -10.109 13.986 6.852 1.00 91.00 105 PRO A N 1
ATOM 834 C CA . PRO A 1 105 ? -9.470 14.748 7.928 1.00 91.00 105 PRO A CA 1
ATOM 835 C C . PRO A 1 105 ? -9.160 13.919 9.182 1.00 91.00 105 PRO A C 1
ATOM 837 O O . PRO A 1 105 ? -8.338 14.329 9.995 1.00 91.00 105 PRO A O 1
ATOM 840 N N . SER A 1 106 ? -9.797 12.758 9.349 1.00 92.75 106 SER A N 1
ATOM 841 C CA . SER A 1 106 ? -9.656 11.925 10.543 1.00 92.75 106 SER A CA 1
ATOM 842 C C . SER A 1 106 ? -8.868 10.644 10.245 1.00 92.75 106 SER A C 1
ATOM 844 O O . SER A 1 106 ? -9.359 9.797 9.495 1.00 92.75 106 SER A O 1
ATOM 846 N N . PRO A 1 107 ? -7.681 10.445 10.852 1.00 93.56 107 PRO A N 1
ATOM 847 C CA . PRO A 1 107 ? -6.906 9.210 10.736 1.00 93.56 107 PRO A CA 1
ATOM 848 C C . PRO A 1 107 ? -7.380 8.107 11.701 1.00 93.56 107 PRO A C 1
ATOM 850 O O . PRO A 1 107 ? -6.661 7.125 11.907 1.00 93.56 107 PRO A O 1
ATOM 853 N N . THR A 1 108 ? -8.549 8.271 12.326 1.00 94.94 108 THR A N 1
ATOM 854 C CA . THR A 1 108 ? -9.015 7.417 13.426 1.00 94.94 108 THR A CA 1
ATOM 855 C C . THR A 1 108 ? -9.653 6.115 12.955 1.00 94.94 108 THR A C 1
ATOM 857 O O . THR A 1 108 ? -10.142 5.977 11.832 1.00 94.94 108 THR A O 1
ATOM 860 N N . CYS A 1 109 ? -9.655 5.125 13.844 1.00 92.81 109 CYS A N 1
ATOM 861 C CA . CYS A 1 109 ? -10.374 3.877 13.624 1.00 92.81 109 CYS A CA 1
ATOM 862 C C . CYS A 1 109 ? -11.899 4.106 13.650 1.00 92.81 109 CYS A C 1
ATOM 864 O O . CYS A 1 109 ? -12.402 4.651 14.634 1.00 92.81 109 CYS A O 1
ATOM 866 N N . PRO A 1 110 ? -12.671 3.610 12.663 1.00 89.56 110 PRO A N 1
ATOM 867 C CA . PRO A 1 110 ? -14.125 3.800 12.629 1.00 89.56 110 PRO A CA 1
ATOM 868 C C . PRO A 1 110 ? -14.859 3.094 13.781 1.00 89.56 110 PRO A C 1
ATOM 870 O O . PRO A 1 110 ? -15.964 3.490 14.138 1.00 89.56 110 PRO A O 1
ATOM 873 N N . ASN A 1 111 ? -14.247 2.070 14.386 1.00 89.75 111 ASN A N 1
ATOM 874 C CA . ASN A 1 111 ? -14.878 1.271 15.437 1.00 89.75 111 ASN A CA 1
ATOM 875 C C . ASN A 1 111 ? -14.668 1.868 16.837 1.00 89.75 111 ASN A C 1
ATOM 877 O O . ASN A 1 111 ? -15.612 1.970 17.618 1.00 89.75 111 ASN A O 1
ATOM 881 N N . CYS A 1 112 ? -13.431 2.241 17.186 1.00 90.94 112 CYS A N 1
ATOM 882 C CA . CYS A 1 112 ? -13.077 2.708 18.534 1.00 90.94 112 CYS A CA 1
ATOM 883 C C . CYS A 1 112 ? -12.658 4.179 18.623 1.00 90.94 112 CYS A C 1
ATOM 885 O O . CYS A 1 112 ? -12.384 4.630 19.731 1.00 90.94 112 CYS A O 1
ATOM 887 N N . GLN A 1 113 ? -12.595 4.895 17.495 1.00 90.81 113 GLN A N 1
ATOM 888 C CA . GLN A 1 113 ? -12.162 6.294 17.393 1.00 90.81 113 GLN A CA 1
ATOM 889 C C . GLN A 1 113 ? -10.746 6.592 17.923 1.00 90.81 113 GLN A C 1
ATOM 891 O O . GLN A 1 113 ? -10.405 7.749 18.129 1.00 90.81 113 GLN A O 1
ATOM 896 N N . GLN A 1 114 ? -9.897 5.580 18.124 1.00 88.56 114 GLN A N 1
ATOM 897 C CA . GLN A 1 114 ? -8.501 5.800 18.512 1.00 88.56 114 GLN A CA 1
ATOM 898 C C . GLN A 1 114 ? -7.658 6.288 17.325 1.00 88.56 114 GLN A C 1
ATOM 900 O O . GLN A 1 114 ? -7.893 5.884 16.178 1.00 88.56 114 GLN A O 1
ATOM 905 N N . ASP A 1 115 ? -6.647 7.107 17.627 1.00 75.62 115 ASP A N 1
ATOM 906 C CA . ASP A 1 115 ? -5.688 7.696 16.683 1.00 75.62 115 ASP A CA 1
ATOM 907 C C . ASP A 1 115 ? -4.680 6.665 16.153 1.00 75.62 115 ASP A C 1
ATOM 909 O O . ASP A 1 115 ? -3.491 6.770 16.419 1.00 75.62 115 ASP A O 1
ATOM 913 N N . GLN A 1 116 ? -5.156 5.639 15.439 1.00 82.31 116 GLN A N 1
ATOM 914 C CA . GLN A 1 116 ? -4.380 4.682 14.633 1.00 82.31 116 GLN A CA 1
ATOM 915 C C . GLN A 1 116 ? -5.345 3.852 13.756 1.00 82.31 116 GLN A C 1
ATOM 917 O O . GLN A 1 116 ? -5.511 2.649 13.946 1.00 82.31 116 GLN A O 1
ATOM 922 N N . GLY A 1 117 ? -6.017 4.462 12.780 1.00 87.88 117 GLY A N 1
ATOM 923 C CA . GLY A 1 117 ? -6.797 3.759 11.749 1.00 87.88 117 GLY A CA 1
ATOM 924 C C . GLY A 1 117 ? -5.932 2.992 10.734 1.00 87.88 117 GLY A C 1
ATOM 925 O O . GLY A 1 117 ? -6.056 3.203 9.527 1.00 87.88 117 GLY A O 1
ATOM 926 N N . THR A 1 118 ? -5.027 2.129 11.200 1.00 92.00 118 THR A N 1
ATOM 927 C CA . THR A 1 118 ? -4.211 1.223 10.370 1.00 92.00 118 THR A CA 1
ATOM 928 C C . THR A 1 118 ? -4.920 -0.117 10.168 1.00 92.00 118 THR A C 1
ATOM 930 O O . THR A 1 118 ? -5.815 -0.466 10.936 1.00 92.00 118 THR A O 1
ATOM 933 N N . ILE A 1 119 ? -4.509 -0.907 9.165 1.00 90.69 119 ILE A N 1
ATOM 934 C CA . ILE A 1 119 ? -5.085 -2.248 8.926 1.00 90.69 119 ILE A CA 1
ATOM 935 C C . ILE A 1 119 ? -4.907 -3.118 10.171 1.00 90.69 119 ILE A C 1
ATOM 937 O O . ILE A 1 119 ? -5.855 -3.747 10.628 1.00 90.69 119 ILE A O 1
ATOM 941 N N . TYR A 1 120 ? -3.697 -3.117 10.737 1.00 90.38 120 TYR A N 1
ATOM 942 C CA . TYR A 1 120 ? -3.359 -3.884 11.932 1.00 90.38 120 TYR A CA 1
ATOM 943 C C . TYR A 1 120 ? -4.300 -3.562 13.094 1.00 90.38 120 TYR A C 1
ATOM 945 O O . TYR A 1 120 ? -4.875 -4.464 13.706 1.00 90.38 120 TYR A O 1
ATOM 953 N N . HIS A 1 121 ? -4.508 -2.272 13.365 1.00 91.62 121 HIS A N 1
ATOM 954 C CA . HIS A 1 121 ? -5.430 -1.863 14.407 1.00 91.62 121 HIS A CA 1
ATOM 955 C C . HIS A 1 121 ? -6.861 -2.274 14.066 1.00 91.62 121 HIS A C 1
ATOM 957 O O . HIS A 1 121 ? -7.511 -2.938 14.865 1.00 91.62 121 HIS A O 1
ATOM 963 N N . MET A 1 122 ? -7.341 -1.933 12.871 1.00 89.56 122 MET A N 1
ATOM 964 C CA . MET A 1 122 ? -8.721 -2.185 12.471 1.00 89.56 122 MET A CA 1
ATOM 965 C C . MET A 1 122 ? -9.089 -3.666 12.462 1.00 89.56 122 MET A C 1
ATOM 967 O O . MET A 1 122 ? -10.237 -3.957 12.756 1.00 89.56 122 MET A O 1
ATOM 971 N N . VAL A 1 123 ? -8.165 -4.573 12.135 1.00 87.75 123 VAL A N 1
ATOM 972 C CA . VAL A 1 123 ? -8.445 -6.014 12.005 1.00 87.75 123 VAL A CA 1
ATOM 973 C C . VAL A 1 123 ? -8.133 -6.791 13.285 1.00 87.75 123 VAL A C 1
ATOM 975 O O . VAL A 1 123 ? -8.881 -7.700 13.636 1.00 87.75 123 VAL A O 1
ATOM 978 N N . LEU A 1 124 ? -7.033 -6.464 13.973 1.00 86.62 124 LEU A N 1
ATOM 979 C CA . LEU A 1 124 ? -6.515 -7.288 15.071 1.00 86.62 124 LEU A CA 1
ATOM 980 C C . LEU A 1 124 ? -6.524 -6.570 16.423 1.00 86.62 124 LEU A C 1
ATOM 982 O O . LEU A 1 124 ? -6.986 -7.140 17.408 1.00 86.62 124 LEU A O 1
ATOM 986 N N . ALA A 1 125 ? -6.011 -5.338 16.493 1.00 90.12 125 ALA A N 1
ATOM 987 C CA . ALA A 1 125 ? -5.769 -4.674 17.781 1.00 90.12 125 ALA A CA 1
ATOM 988 C C . ALA A 1 125 ? -6.936 -3.806 18.289 1.00 90.12 125 ALA A C 1
ATOM 990 O O . ALA A 1 125 ? -6.858 -3.255 19.387 1.00 90.12 125 ALA A O 1
ATOM 991 N N . CYS A 1 126 ? -8.008 -3.640 17.511 1.00 91.44 126 CYS A N 1
ATOM 992 C CA . CYS A 1 126 ? -9.115 -2.769 17.888 1.00 91.44 126 CYS A CA 1
ATOM 993 C C . CYS A 1 126 ? -9.956 -3.400 19.014 1.00 91.44 126 CYS A C 1
ATOM 995 O O . CYS A 1 126 ? -10.541 -4.468 18.821 1.00 91.44 126 CYS A O 1
ATOM 997 N N . PRO A 1 127 ? -10.131 -2.718 20.164 1.00 89.19 127 PRO A N 1
ATOM 998 C CA . PRO A 1 127 ? -10.897 -3.257 21.292 1.00 89.19 127 PRO A CA 1
ATOM 999 C C . PRO A 1 127 ? -12.399 -3.365 21.000 1.00 89.19 127 PRO A C 1
ATOM 1001 O O . PRO A 1 127 ? -13.099 -4.166 21.613 1.00 89.19 127 PRO A O 1
ATOM 1004 N N . LYS A 1 128 ? -12.898 -2.557 20.057 1.00 89.62 128 LYS A N 1
ATOM 1005 C CA . LYS A 1 128 ? -14.292 -2.572 19.594 1.00 89.62 128 LYS A CA 1
ATOM 1006 C C . LYS A 1 128 ? -14.438 -3.267 18.237 1.00 89.62 128 LYS A C 1
ATOM 1008 O O . LYS A 1 128 ? -15.411 -3.009 17.532 1.00 89.62 128 LYS A O 1
ATOM 1013 N N . HIS A 1 129 ? -13.473 -4.103 17.837 1.00 83.69 129 HIS A N 1
ATOM 1014 C CA . HIS A 1 129 ? -13.595 -4.860 16.596 1.00 83.69 129 HIS A CA 1
ATOM 1015 C C . HIS A 1 129 ? -14.866 -5.723 16.645 1.00 83.69 129 HIS A C 1
ATOM 1017 O O . HIS A 1 129 ? -15.059 -6.457 17.624 1.00 83.69 129 HIS A O 1
ATOM 1023 N N . PRO A 1 130 ? -15.752 -5.651 15.633 1.00 75.94 130 PRO A N 1
ATOM 1024 C CA . PRO A 1 130 ? -16.936 -6.490 15.606 1.00 75.94 130 PRO A CA 1
ATOM 1025 C C . PRO A 1 130 ? -16.499 -7.955 15.597 1.00 75.94 130 PRO A C 1
ATOM 1027 O O . PRO A 1 130 ? -15.801 -8.416 14.693 1.00 75.94 130 PRO A O 1
ATOM 1030 N N . LYS A 1 131 ? -16.895 -8.705 16.628 1.00 70.44 131 LYS A N 1
ATOM 1031 C CA . LYS A 1 131 ? -16.682 -10.151 16.639 1.00 70.44 131 LYS A CA 1
ATOM 1032 C C . LYS A 1 131 ? -17.468 -10.735 15.462 1.00 70.44 131 LYS A C 1
ATOM 1034 O O . LYS A 1 131 ? -18.655 -10.420 15.337 1.00 70.44 131 LYS A O 1
ATOM 1039 N N . PRO A 1 132 ? -16.851 -11.556 14.596 1.00 61.53 132 PRO A N 1
ATOM 1040 C CA . PRO A 1 132 ? -17.579 -12.171 13.502 1.00 61.53 132 PRO A CA 1
ATOM 1041 C C . PRO A 1 132 ? -18.736 -12.992 14.082 1.00 61.53 132 PRO A C 1
ATOM 1043 O O . PRO A 1 132 ? -18.519 -13.933 14.844 1.00 61.53 132 PRO A O 1
ATOM 1046 N N . GLN A 1 133 ? -19.972 -12.662 13.698 1.00 58.47 133 GLN A N 1
ATOM 1047 C CA . GLN A 1 133 ? -21.172 -13.437 14.058 1.00 58.47 133 GLN A CA 1
ATOM 1048 C C . GLN A 1 133 ? -21.126 -14.878 13.499 1.00 58.47 133 GLN A C 1
ATOM 1050 O O . GLN A 1 133 ? -21.928 -15.732 13.866 1.00 58.47 133 GLN A O 1
ATOM 1055 N N . VAL A 1 134 ? -20.141 -15.167 12.642 1.00 56.12 134 VAL A N 1
ATOM 1056 C CA . VAL A 1 134 ? -19.932 -16.438 11.944 1.00 56.12 134 VAL A CA 1
ATOM 1057 C C . VAL A 1 134 ? -19.526 -17.593 12.876 1.00 56.12 134 VAL A C 1
ATOM 1059 O O . VAL A 1 134 ? -19.579 -18.747 12.456 1.00 56.12 134 VAL A O 1
ATOM 1062 N N . ALA A 1 135 ? -19.206 -17.345 14.153 1.00 51.28 135 ALA A N 1
ATOM 1063 C CA . ALA A 1 135 ? -19.035 -18.432 15.128 1.00 51.28 135 ALA A CA 1
ATOM 1064 C C . ALA A 1 135 ? -20.296 -19.317 15.253 1.00 51.28 135 ALA A C 1
ATOM 1066 O O . ALA A 1 135 ? -20.175 -20.511 15.507 1.00 51.28 135 ALA A O 1
ATOM 1067 N N . ALA A 1 136 ? -21.489 -18.773 14.976 1.00 50.38 136 ALA A N 1
ATOM 1068 C CA . ALA A 1 136 ? -22.733 -19.545 14.928 1.00 50.38 136 ALA A CA 1
ATOM 1069 C C . ALA A 1 136 ? -22.966 -20.288 13.591 1.00 50.38 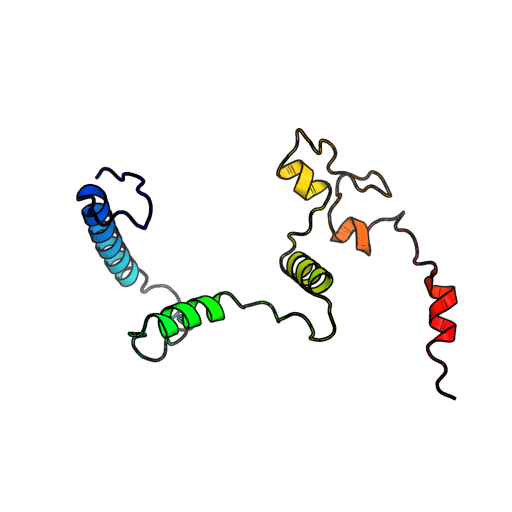136 ALA A C 1
ATOM 1071 O O . ALA A 1 136 ? -23.808 -21.177 13.523 1.00 50.38 136 ALA A O 1
ATOM 1072 N N . GLN A 1 137 ? -22.244 -19.944 12.516 1.00 48.41 137 GLN A N 1
ATOM 1073 C CA . GLN A 1 137 ? -22.457 -20.509 11.173 1.00 48.41 137 GLN A CA 1
ATOM 1074 C C . GLN A 1 137 ? -21.351 -21.473 10.718 1.00 48.41 137 GLN A C 1
ATOM 1076 O O . GLN A 1 137 ? -21.622 -22.348 9.895 1.00 48.41 137 GLN A O 1
ATOM 1081 N N . LEU A 1 138 ? -20.128 -21.379 11.257 1.00 48.53 138 LEU A N 1
ATOM 1082 C CA . LEU A 1 138 ? -19.042 -22.316 10.926 1.00 48.53 138 LEU A CA 1
ATOM 1083 C C . LEU A 1 138 ? -19.165 -23.675 11.630 1.00 48.53 138 LEU A C 1
ATOM 1085 O O . LEU A 1 138 ? -18.648 -24.655 11.102 1.00 48.53 138 LEU A O 1
ATOM 1089 N N . GLN A 1 139 ? -19.908 -23.772 12.740 1.00 50.94 139 GLN A N 1
ATOM 1090 C CA . GLN A 1 139 ? -20.239 -25.069 13.354 1.00 50.94 139 GLN A CA 1
ATOM 1091 C C . GLN A 1 139 ? -21.042 -25.978 12.405 1.00 50.94 139 GLN A C 1
ATOM 1093 O O . GLN A 1 139 ? -20.926 -27.192 12.485 1.00 50.94 139 GLN A O 1
ATOM 1098 N N . ASN A 1 140 ? -21.776 -25.408 11.443 1.00 51.09 140 ASN A N 1
ATOM 1099 C CA . ASN A 1 140 ? -22.590 -26.174 10.493 1.00 51.09 140 ASN A CA 1
ATOM 1100 C C . ASN A 1 140 ? -21.854 -26.566 9.199 1.00 51.09 140 ASN A C 1
ATOM 1102 O O . ASN A 1 140 ? -22.437 -27.251 8.363 1.00 51.09 140 ASN A O 1
ATOM 1106 N N . ARG A 1 141 ? -20.603 -26.126 8.986 1.00 49.09 141 ARG A N 1
ATOM 1107 C CA . ARG A 1 141 ? -19.832 -26.435 7.761 1.00 49.09 141 ARG A CA 1
ATOM 1108 C C . ARG A 1 141 ? -18.696 -27.443 7.960 1.00 49.09 141 ARG A C 1
ATOM 1110 O O . ARG A 1 141 ? -18.104 -27.863 6.972 1.00 49.09 141 ARG A O 1
ATOM 1117 N N . PHE A 1 142 ? -18.429 -27.858 9.198 1.00 48.38 142 PHE A N 1
ATOM 1118 C CA . PHE A 1 142 ? -17.384 -28.827 9.552 1.00 48.38 142 PHE A CA 1
ATOM 1119 C C . PHE A 1 142 ? -17.936 -30.105 10.213 1.00 48.38 142 PHE A C 1
ATOM 1121 O O . PHE A 1 142 ? -17.272 -30.677 11.067 1.00 48.38 142 PHE A O 1
ATOM 1128 N N . ASN A 1 143 ? -19.113 -30.587 9.795 1.00 38.69 143 ASN A N 1
ATOM 1129 C CA . ASN A 1 143 ? -19.500 -31.987 10.011 1.00 38.69 143 ASN A CA 1
ATOM 1130 C C . ASN A 1 143 ? -19.326 -32.767 8.699 1.00 38.69 143 ASN A C 1
ATOM 1132 O O . ASN A 1 143 ? -20.242 -32.789 7.874 1.00 38.69 143 ASN A O 1
ATOM 1136 N N . PRO A 1 144 ? -18.165 -33.393 8.457 1.00 49.34 144 PRO A N 1
ATOM 1137 C CA . PRO A 1 144 ? -18.141 -34.616 7.689 1.00 49.34 144 PRO A CA 1
ATOM 1138 C C . PRO A 1 144 ? -18.516 -35.755 8.651 1.00 49.34 144 PRO A C 1
ATOM 1140 O O . PRO A 1 144 ? -17.797 -35.977 9.625 1.00 49.34 144 PRO A O 1
ATOM 1143 N N . TRP A 1 145 ? -19.603 -36.462 8.322 1.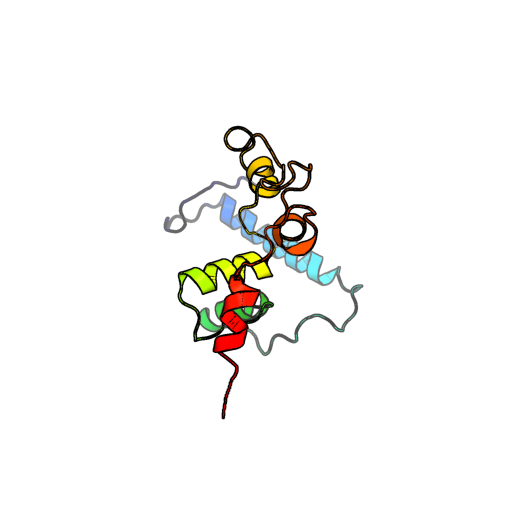00 44.56 145 TRP A N 1
ATOM 1144 C CA . TRP A 1 145 ? -20.181 -37.636 9.005 1.00 44.56 145 TRP A CA 1
ATOM 1145 C C . TRP A 1 145 ? -21.173 -37.337 10.134 1.00 44.56 145 TRP A C 1
ATOM 1147 O O . TRP A 1 145 ? -20.770 -36.853 11.212 1.00 44.56 145 TRP A O 1
#

pLDDT: mean 77.66, std 16.3, range [38.69, 96.0]

Sequence (145 aa):
ISVIWTPSHTETEVRGNAQAHHLAHEEANVCAMVSEDEHPDQQPDLPTPLTAYKNITTCYWEQRCTLPPPHCTLDKGEQVKWRLLQTNTCPTPSRLNLLLPQLYPSPTCPNCQQDQGTIYHMVLACPKHPKPQVAAQLQNRFNPW